Protein AF-A0A699WWB4-F1 (afdb_monomer_lite)

pLDDT: mean 83.57, std 8.06, range [56.56, 93.25]

Organism: Tanacetum cinerariifolium (NCBI:txid118510)

InterPro domains:
  IPR007685 RelA/SpoT [PF04607] (78-111)
  IPR043519 Nucleotidyltransferase superfamily [G3DSA:3.30.460.10] (35-113)
  IPR043519 Nucleotidyltransferase superfamily [SSF81301] (23-111)

Structure (mmCIF, N/CA/C/O backbone):
data_AF-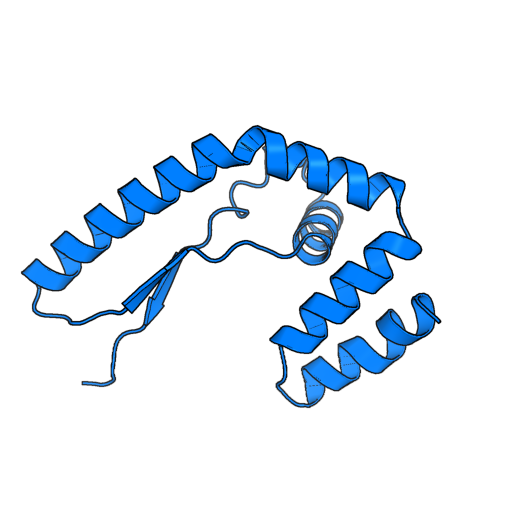A0A699WWB4-F1
#
_entry.id   AF-A0A699WWB4-F1
#
loop_
_atom_site.group_PDB
_atom_site.id
_atom_site.type_symbol
_atom_site.label_atom_id
_atom_site.label_alt_id
_atom_site.label_comp_id
_atom_site.label_asym_id
_atom_site.label_entity_id
_atom_site.label_seq_id
_atom_site.pdbx_PDB_ins_code
_atom_site.Cartn_x
_atom_site.Cartn_y
_atom_site.Cartn_z
_atom_site.occupancy
_atom_site.B_iso_or_equiv
_atom_site.auth_seq_id
_atom_site.auth_comp_id
_atom_site.auth_asym_id
_atom_site.auth_atom_id
_atom_site.pdbx_PDB_model_num
ATOM 1 N N . VAL A 1 1 ? 8.072 -13.304 -18.575 1.00 80.88 1 VAL A N 1
ATOM 2 C CA . VAL A 1 1 ? 7.331 -13.623 -17.332 1.00 80.88 1 VAL A CA 1
ATOM 3 C C . VAL A 1 1 ? 6.747 -12.377 -16.663 1.00 80.88 1 VAL A C 1
ATOM 5 O O . VAL A 1 1 ? 5.536 -12.268 -16.646 1.00 80.88 1 VAL A O 1
ATOM 8 N N . ALA A 1 2 ? 7.526 -11.390 -16.190 1.00 84.31 2 ALA A N 1
ATOM 9 C CA . ALA A 1 2 ? 6.968 -10.221 -15.471 1.00 84.31 2 ALA A CA 1
ATOM 10 C C . ALA A 1 2 ? 5.866 -9.440 -16.231 1.00 84.31 2 ALA A C 1
ATOM 12 O O . ALA A 1 2 ? 4.842 -9.102 -15.647 1.00 84.31 2 ALA A O 1
ATOM 13 N N . ARG A 1 3 ? 6.025 -9.203 -17.543 1.00 87.69 3 ARG A N 1
ATOM 14 C CA . ARG A 1 3 ? 4.985 -8.543 -18.360 1.00 87.69 3 ARG A CA 1
ATOM 15 C C . ARG A 1 3 ? 3.697 -9.369 -18.460 1.00 87.69 3 ARG A C 1
ATOM 17 O O . ARG A 1 3 ? 2.612 -8.831 -18.334 1.00 87.69 3 ARG A O 1
ATOM 24 N N . GLU A 1 4 ? 3.822 -10.683 -18.590 1.00 88.88 4 GLU A N 1
ATOM 25 C CA . GLU A 1 4 ? 2.684 -11.606 -18.639 1.00 88.88 4 GLU A CA 1
ATOM 26 C C . GLU A 1 4 ? 1.919 -11.651 -17.306 1.00 88.88 4 GLU A C 1
ATOM 28 O O . GLU A 1 4 ? 0.692 -11.594 -17.286 1.00 88.88 4 GLU A O 1
ATOM 33 N N . VAL A 1 5 ? 2.643 -11.687 -16.180 1.00 89.00 5 VAL A N 1
ATOM 34 C CA . VAL A 1 5 ? 2.060 -11.591 -14.830 1.00 89.00 5 VAL A CA 1
ATOM 35 C C . VAL A 1 5 ? 1.228 -10.320 -14.689 1.00 89.00 5 VAL A C 1
ATOM 37 O O . VAL A 1 5 ? 0.103 -10.357 -14.188 1.00 89.00 5 VAL A O 1
ATOM 40 N N . PHE A 1 6 ? 1.755 -9.208 -15.184 1.00 88.75 6 PHE A N 1
ATOM 41 C CA . PHE A 1 6 ? 1.087 -7.921 -15.130 1.00 88.75 6 PHE A CA 1
ATOM 42 C C . PHE A 1 6 ? -0.132 -7.818 -16.058 1.00 88.75 6 PHE A C 1
ATOM 44 O O . PHE A 1 6 ? -1.173 -7.321 -15.636 1.00 88.75 6 PHE A O 1
ATOM 51 N N . ASP A 1 7 ? -0.024 -8.299 -17.297 1.00 87.06 7 ASP A N 1
ATOM 52 C CA . ASP A 1 7 ? -1.066 -8.134 -18.318 1.00 87.06 7 ASP A CA 1
ATOM 53 C C . ASP A 1 7 ? -2.186 -9.181 -18.205 1.00 87.06 7 ASP A C 1
ATOM 55 O O . ASP A 1 7 ? -3.332 -8.910 -18.566 1.00 87.06 7 ASP A O 1
ATOM 59 N N . ILE A 1 8 ? -1.883 -10.378 -17.692 1.00 88.69 8 ILE A N 1
ATOM 60 C CA . ILE A 1 8 ? -2.819 -11.512 -17.666 1.00 88.69 8 ILE A CA 1
ATOM 61 C C . ILE A 1 8 ? -3.230 -11.850 -16.233 1.00 88.69 8 ILE A C 1
ATOM 63 O O . ILE A 1 8 ? -4.420 -11.822 -15.900 1.00 88.69 8 ILE A O 1
ATOM 67 N N . TYR A 1 9 ? -2.260 -12.141 -15.366 1.00 90.06 9 TYR A N 1
ATOM 68 C CA . TYR A 1 9 ? -2.536 -12.718 -14.048 1.00 90.06 9 TYR A CA 1
ATOM 69 C C . TYR A 1 9 ? -3.062 -11.687 -13.042 1.00 90.06 9 TYR A C 1
ATOM 71 O O . TYR A 1 9 ? -4.013 -11.977 -12.315 1.00 90.06 9 TYR A O 1
ATOM 79 N N . ALA A 1 10 ? -2.534 -10.461 -13.026 1.00 88.81 10 ALA A N 1
ATOM 80 C CA . ALA A 1 10 ? -3.051 -9.404 -12.158 1.00 88.81 10 ALA A CA 1
ATOM 81 C C . ALA A 1 10 ? -4.516 -9.017 -12.493 1.00 88.81 10 ALA A C 1
ATOM 83 O O . ALA A 1 10 ? -5.350 -8.977 -11.579 1.00 88.81 10 ALA A O 1
ATOM 84 N N . PRO A 1 11 ? -4.911 -8.807 -13.768 1.00 90.06 11 PRO A N 1
ATOM 85 C CA . PRO A 1 11 ? -6.312 -8.599 -14.138 1.00 90.06 11 PRO A CA 1
ATOM 86 C C . PRO A 1 11 ? -7.206 -9.809 -13.866 1.00 90.06 11 PRO A C 1
ATOM 88 O O . PRO A 1 11 ? -8.397 -9.639 -13.601 1.00 90.06 11 PRO A O 1
ATOM 91 N N . LEU A 1 12 ? -6.669 -11.028 -13.937 1.00 91.44 12 LEU A N 1
ATOM 92 C CA . LEU A 1 12 ? -7.406 -12.233 -13.567 1.00 91.44 12 LEU A CA 1
ATOM 93 C C . LEU A 1 12 ? -7.693 -12.269 -12.059 1.00 91.44 12 LEU A C 1
ATOM 95 O O . LEU A 1 12 ? -8.851 -12.405 -11.676 1.00 91.44 12 LEU A O 1
ATOM 99 N N . ALA A 1 13 ? -6.685 -12.041 -11.210 1.00 91.06 13 ALA A N 1
ATOM 100 C CA . ALA A 1 13 ? -6.857 -11.957 -9.757 1.00 91.06 13 ALA A CA 1
ATOM 101 C C . ALA A 1 13 ? -7.885 -10.883 -9.362 1.00 91.06 13 ALA A C 1
ATOM 103 O O . ALA A 1 13 ? -8.728 -11.108 -8.495 1.00 91.06 13 ALA A O 1
ATOM 104 N N . HIS A 1 14 ? -7.876 -9.739 -10.057 1.00 89.56 14 HIS A N 1
ATOM 105 C CA . HIS A 1 14 ? -8.884 -8.694 -9.878 1.00 89.56 14 HIS A CA 1
ATOM 106 C C . HIS A 1 14 ? -10.305 -9.182 -10.186 1.00 89.56 14 HIS A C 1
ATOM 108 O O . HIS A 1 14 ? -11.218 -8.934 -9.404 1.00 89.56 14 HIS A O 1
ATOM 114 N N . ARG A 1 15 ? -10.490 -9.877 -11.316 1.00 91.69 15 ARG A N 1
ATOM 115 C CA . ARG A 1 15 ? -11.792 -10.412 -11.746 1.00 91.69 15 ARG A CA 1
ATOM 116 C C . ARG A 1 15 ? -12.323 -11.501 -10.815 1.00 91.69 15 ARG A C 1
ATOM 118 O O . ARG A 1 15 ? -13.530 -11.622 -10.670 1.00 91.69 15 ARG A O 1
ATOM 125 N N . LEU A 1 16 ? -11.433 -12.243 -10.161 1.00 92.44 16 LEU A N 1
ATOM 126 C CA . LEU A 1 16 ? -11.780 -13.248 -9.154 1.00 92.44 16 LEU A CA 1
ATOM 127 C C . LEU A 1 16 ? -12.080 -12.645 -7.768 1.00 92.44 16 LEU A C 1
ATOM 129 O O . LEU A 1 16 ? -12.332 -13.384 -6.823 1.00 92.44 16 LEU A O 1
ATOM 133 N N . GLY A 1 17 ? -12.029 -11.317 -7.617 1.00 89.50 17 GLY A N 1
ATOM 134 C CA . GLY A 1 17 ? -12.262 -10.640 -6.337 1.00 89.50 17 GLY A CA 1
ATOM 135 C C . GLY A 1 17 ? -11.077 -10.705 -5.368 1.00 89.50 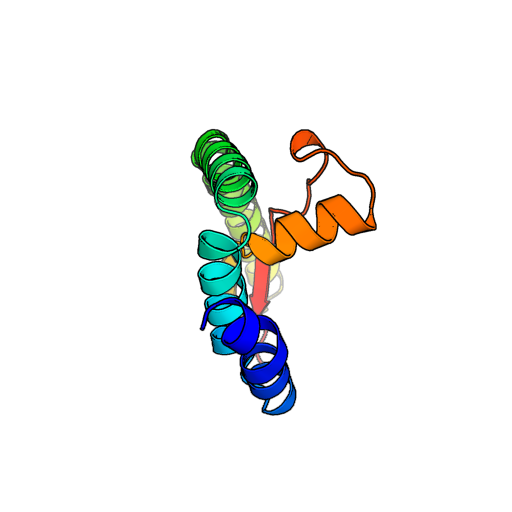17 GLY A C 1
ATOM 136 O O . GLY A 1 17 ? -11.170 -10.229 -4.237 1.00 89.50 17 GLY A O 1
ATOM 137 N N . ILE A 1 18 ? -9.929 -11.234 -5.798 1.00 90.12 18 ILE A N 1
ATOM 138 C CA . ILE A 1 18 ? -8.757 -11.435 -4.945 1.00 90.12 18 ILE A CA 1
ATOM 139 C C . ILE A 1 18 ? -7.813 -10.234 -5.077 1.00 90.12 18 ILE A C 1
ATOM 141 O O . ILE A 1 18 ? -6.751 -10.280 -5.702 1.00 90.12 18 ILE A O 1
ATOM 145 N N . GLY A 1 19 ? -8.221 -9.116 -4.473 1.00 85.44 19 GLY A N 1
ATOM 146 C CA . GLY A 1 19 ? -7.487 -7.850 -4.554 1.00 85.44 19 GLY A CA 1
ATOM 147 C C . GLY A 1 19 ? -6.057 -7.914 -4.006 1.00 85.44 19 GLY A C 1
ATOM 148 O O . GLY A 1 19 ? -5.174 -7.275 -4.571 1.00 85.44 19 GLY A O 1
ATOM 149 N N . HIS A 1 20 ? -5.809 -8.708 -2.956 1.00 85.00 20 HIS A N 1
ATOM 150 C CA . HIS A 1 20 ? -4.479 -8.807 -2.344 1.00 85.00 20 HIS A CA 1
ATOM 151 C C . HIS A 1 20 ? -3.438 -9.389 -3.313 1.00 85.00 20 HIS A C 1
ATOM 153 O O . HIS A 1 20 ? -2.399 -8.767 -3.520 1.00 85.00 20 HIS A O 1
ATOM 159 N N . ILE A 1 21 ? -3.771 -10.501 -3.984 1.00 88.12 21 ILE A N 1
ATOM 160 C CA . ILE A 1 21 ? -2.902 -11.139 -4.985 1.00 88.12 21 ILE A CA 1
ATOM 161 C C . ILE A 1 21 ? -2.654 -10.186 -6.146 1.00 88.12 21 ILE A C 1
ATOM 163 O O . ILE A 1 21 ? -1.521 -10.036 -6.585 1.00 88.12 21 ILE A O 1
ATOM 167 N N . LYS A 1 22 ? -3.697 -9.501 -6.633 1.00 89.88 22 LYS A N 1
ATOM 168 C CA . LYS A 1 22 ? -3.542 -8.518 -7.710 1.00 89.88 22 LYS A CA 1
ATOM 169 C C . LYS A 1 22 ? -2.449 -7.505 -7.372 1.00 89.88 22 LYS A C 1
ATOM 171 O O . LYS A 1 22 ? -1.568 -7.282 -8.195 1.00 89.88 22 LYS A O 1
ATOM 176 N N . TRP A 1 23 ? -2.522 -6.880 -6.197 1.00 88.94 23 TRP A N 1
ATOM 177 C CA . TRP A 1 23 ? -1.566 -5.837 -5.831 1.00 88.94 23 TRP A CA 1
ATOM 178 C C . TRP A 1 23 ? -0.147 -6.377 -5.666 1.00 88.94 23 TRP A C 1
ATOM 180 O O . TRP A 1 23 ? 0.802 -5.711 -6.068 1.00 88.94 23 TRP A O 1
ATOM 190 N N . GLU A 1 24 ? -0.004 -7.581 -5.119 1.00 89.50 24 GLU A N 1
ATOM 191 C CA . GLU A 1 24 ? 1.293 -8.239 -4.972 1.00 89.50 24 GLU A CA 1
ATOM 192 C C . GLU A 1 24 ? 1.919 -8.576 -6.332 1.00 89.50 24 GLU A C 1
ATOM 194 O O . GLU A 1 24 ? 3.081 -8.252 -6.579 1.00 89.50 24 GLU A O 1
ATOM 199 N N . LEU A 1 25 ? 1.132 -9.135 -7.256 1.00 91.62 25 LEU A N 1
ATOM 200 C CA . LEU A 1 25 ? 1.569 -9.415 -8.624 1.00 91.62 25 LEU A CA 1
ATOM 201 C C . LEU A 1 25 ? 1.920 -8.134 -9.390 1.00 91.62 25 LEU A C 1
ATOM 203 O O . LEU A 1 25 ? 2.909 -8.115 -10.125 1.00 91.62 25 LEU A O 1
ATOM 207 N N . GLU A 1 26 ? 1.134 -7.068 -9.219 1.00 91.50 26 GLU A N 1
ATOM 208 C CA . GLU A 1 26 ? 1.402 -5.757 -9.815 1.00 91.50 26 GLU A CA 1
ATOM 209 C C . GLU A 1 26 ? 2.736 -5.176 -9.300 1.00 91.50 26 GLU A C 1
ATOM 211 O O . GLU A 1 26 ? 3.570 -4.781 -10.114 1.00 91.50 26 GLU A O 1
ATOM 216 N N . ASP A 1 27 ? 2.974 -5.168 -7.981 1.00 90.75 27 ASP A N 1
ATOM 217 C CA . ASP A 1 27 ? 4.209 -4.641 -7.377 1.00 90.75 27 ASP A CA 1
ATOM 218 C C . ASP A 1 27 ? 5.442 -5.470 -7.772 1.00 90.75 27 ASP A C 1
ATOM 220 O O . ASP A 1 27 ? 6.475 -4.903 -8.145 1.00 90.75 27 ASP A O 1
ATOM 224 N N . LEU A 1 28 ? 5.339 -6.805 -7.737 1.00 91.44 28 LEU A N 1
ATOM 225 C CA . LEU A 1 28 ? 6.421 -7.702 -8.148 1.00 91.44 28 LEU A CA 1
ATOM 226 C C . LEU A 1 28 ? 6.766 -7.502 -9.620 1.00 91.44 28 LEU A C 1
ATOM 228 O O . LEU A 1 28 ? 7.933 -7.322 -9.960 1.00 91.44 28 LEU A O 1
ATOM 232 N N . SER A 1 29 ? 5.763 -7.481 -10.495 1.00 92.62 29 SER A N 1
ATOM 233 C CA . SER A 1 29 ? 5.991 -7.273 -11.925 1.00 92.62 29 SER A CA 1
ATOM 234 C C . SER A 1 29 ? 6.593 -5.898 -12.191 1.00 92.62 29 SER A C 1
ATOM 236 O O . SER A 1 29 ? 7.559 -5.790 -12.944 1.00 92.62 29 SER A O 1
ATOM 238 N N . PHE A 1 30 ? 6.087 -4.856 -11.526 1.00 93.25 30 PHE A N 1
ATOM 239 C CA . PHE A 1 30 ? 6.596 -3.494 -11.661 1.00 93.25 30 PHE A CA 1
ATOM 240 C C . PHE A 1 30 ? 8.065 -3.379 -11.243 1.00 93.25 30 PHE A C 1
ATOM 242 O O . PHE A 1 30 ? 8.843 -2.734 -11.938 1.00 93.25 30 PHE A O 1
ATOM 249 N N . ARG A 1 31 ? 8.481 -4.078 -10.181 1.00 92.44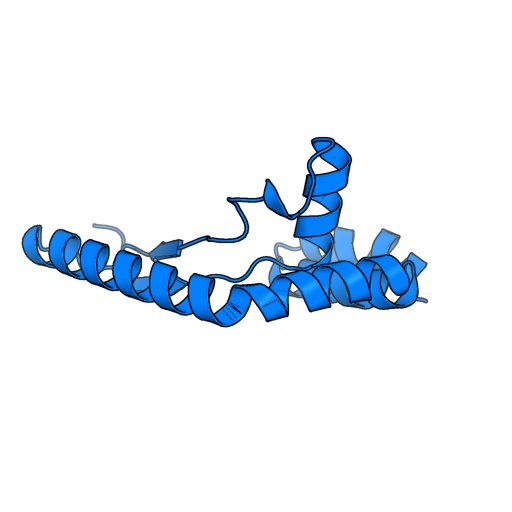 31 ARG A N 1
ATOM 250 C CA . ARG A 1 31 ? 9.885 -4.123 -9.746 1.00 92.44 31 ARG A CA 1
ATOM 251 C C . ARG A 1 31 ? 10.843 -4.631 -10.827 1.00 92.44 31 ARG A C 1
ATOM 253 O O . ARG A 1 31 ? 11.985 -4.181 -10.869 1.00 92.44 31 ARG A O 1
ATOM 260 N N . TYR A 1 32 ? 10.407 -5.574 -11.662 1.00 92.25 32 TYR A N 1
ATOM 261 C CA . TYR A 1 32 ? 11.232 -6.127 -12.742 1.00 92.25 32 TYR A CA 1
ATOM 262 C C . TYR A 1 32 ? 11.088 -5.365 -14.061 1.00 92.25 32 TYR A C 1
ATOM 264 O O . TYR A 1 32 ? 12.045 -5.313 -14.827 1.00 92.25 32 TYR A O 1
ATOM 272 N N . LEU A 1 33 ? 9.909 -4.805 -14.340 1.00 90.56 33 LEU A N 1
ATOM 273 C CA . LEU A 1 33 ? 9.643 -4.064 -15.575 1.00 90.56 33 LEU A CA 1
ATOM 274 C C . LEU A 1 33 ? 10.221 -2.644 -15.537 1.00 90.56 33 LEU A C 1
ATOM 276 O O . LEU A 1 33 ? 10.752 -2.188 -16.539 1.00 90.56 33 LEU A O 1
ATOM 280 N N . GLU A 1 34 ? 10.139 -1.972 -14.388 1.00 91.94 34 GLU A N 1
ATOM 281 C CA . GLU A 1 34 ? 10.523 -0.566 -14.194 1.00 91.94 34 GLU A CA 1
ATOM 282 C C . GLU A 1 34 ? 11.330 -0.417 -12.881 1.00 91.94 34 GLU A C 1
ATOM 284 O O . GLU A 1 34 ? 10.861 0.166 -11.892 1.00 91.94 34 GLU A O 1
ATOM 289 N N . PRO A 1 35 ? 12.544 -1.002 -12.808 1.00 93.00 35 PRO A N 1
ATOM 290 C CA . PRO A 1 35 ? 13.298 -1.126 -11.559 1.00 93.00 35 PRO A CA 1
ATOM 291 C C . PRO A 1 35 ? 13.737 0.219 -10.969 1.00 93.00 35 PRO A C 1
ATOM 293 O O . PRO A 1 35 ? 13.792 0.359 -9.746 1.00 93.00 35 PRO A O 1
ATOM 296 N N . GLU A 1 36 ? 14.045 1.212 -11.803 1.00 92.19 36 GLU A N 1
ATOM 297 C CA . GLU A 1 36 ? 14.519 2.520 -11.337 1.00 92.19 36 GLU A CA 1
ATOM 298 C C . GLU A 1 36 ? 13.388 3.331 -10.695 1.00 92.19 36 GLU A C 1
ATOM 300 O O . GLU A 1 36 ? 13.536 3.856 -9.590 1.00 92.19 36 GLU A O 1
ATOM 305 N N . GLN A 1 37 ? 12.210 3.333 -11.314 1.00 89.00 37 GLN A N 1
ATOM 306 C CA . GLN A 1 37 ? 11.006 3.975 -10.794 1.00 89.00 37 GLN A CA 1
ATOM 307 C C . GLN A 1 37 ? 10.535 3.280 -9.513 1.00 89.00 37 GLN A C 1
ATOM 309 O O . GLN A 1 37 ? 10.157 3.949 -8.548 1.00 89.00 37 GLN A O 1
ATOM 314 N N . TYR A 1 38 ? 10.616 1.944 -9.462 1.00 91.38 38 TYR A N 1
ATOM 315 C CA . TYR A 1 38 ? 10.346 1.184 -8.244 1.00 91.38 38 TYR A CA 1
ATOM 316 C C . TYR A 1 38 ? 11.269 1.617 -7.097 1.00 91.38 38 TYR A C 1
ATOM 318 O O . TYR A 1 38 ? 10.789 1.950 -6.011 1.00 91.38 38 TYR A O 1
ATOM 326 N N . LYS A 1 39 ? 12.591 1.653 -7.326 1.00 90.94 39 LYS A N 1
ATOM 327 C CA . LYS A 1 39 ? 13.576 2.061 -6.308 1.00 90.94 39 LYS A CA 1
ATOM 328 C C . LYS A 1 39 ? 13.355 3.499 -5.850 1.00 90.94 39 LYS A C 1
ATOM 330 O O . LYS A 1 39 ? 13.428 3.763 -4.651 1.00 90.94 39 LYS A O 1
ATOM 335 N N . GLN A 1 40 ? 13.061 4.412 -6.775 1.00 88.88 40 GLN A N 1
ATOM 336 C CA . GLN A 1 40 ? 12.795 5.812 -6.459 1.00 88.88 40 GLN A CA 1
ATOM 337 C C . GLN A 1 40 ? 11.600 5.945 -5.508 1.00 88.88 40 GLN A C 1
ATOM 339 O O . GLN A 1 40 ? 11.717 6.570 -4.455 1.00 88.88 40 GLN A O 1
ATOM 344 N N . ILE A 1 41 ? 10.470 5.304 -5.823 1.00 86.62 41 ILE A N 1
ATOM 345 C CA . ILE A 1 41 ? 9.271 5.353 -4.973 1.00 86.62 41 ILE A CA 1
ATOM 346 C C . ILE A 1 41 ? 9.517 4.646 -3.637 1.00 86.62 41 ILE A C 1
ATOM 348 O O . ILE A 1 41 ? 9.111 5.159 -2.595 1.00 86.62 41 ILE A O 1
ATOM 352 N N . ALA A 1 42 ? 10.210 3.503 -3.636 1.00 87.44 42 ALA A N 1
ATOM 353 C CA . ALA A 1 42 ? 10.550 2.779 -2.413 1.00 87.44 42 ALA A CA 1
ATOM 354 C C . ALA A 1 42 ? 11.423 3.620 -1.466 1.00 87.44 42 ALA A C 1
ATOM 356 O O . ALA A 1 42 ? 11.157 3.662 -0.264 1.00 87.44 42 ALA A O 1
ATOM 357 N N . LYS A 1 43 ? 12.419 4.337 -2.002 1.00 87.62 43 LYS A N 1
ATOM 358 C CA . LYS A 1 43 ? 13.273 5.247 -1.229 1.00 87.62 43 LYS A CA 1
ATOM 359 C C . LYS A 1 43 ? 12.456 6.384 -0.616 1.00 87.62 43 LYS A C 1
ATOM 361 O O . LYS A 1 43 ? 12.511 6.593 0.592 1.00 87.62 43 LYS A O 1
ATOM 366 N N . LEU A 1 44 ? 11.629 7.046 -1.420 1.00 82.94 44 LEU A N 1
ATOM 367 C CA . LEU A 1 44 ? 10.783 8.147 -0.956 1.00 82.94 44 LEU A CA 1
ATOM 368 C C . LEU A 1 44 ? 9.749 7.694 0.097 1.00 82.94 44 LEU A C 1
ATOM 370 O O . LEU A 1 44 ? 9.452 8.416 1.051 1.00 82.94 44 LEU A O 1
ATOM 374 N N . LEU A 1 45 ? 9.215 6.475 -0.038 1.00 81.12 45 LEU A N 1
ATOM 375 C CA . LEU A 1 45 ? 8.338 5.852 0.959 1.00 81.12 45 LEU A CA 1
ATOM 376 C C . LEU A 1 45 ? 9.049 5.543 2.276 1.00 81.12 45 LEU A C 1
ATOM 378 O O . LEU A 1 45 ? 8.398 5.590 3.325 1.00 81.12 45 LEU A O 1
ATOM 382 N N . HIS A 1 46 ? 10.331 5.181 2.207 1.00 82.75 46 HIS A N 1
ATOM 383 C CA . HIS A 1 46 ? 11.165 4.880 3.363 1.00 82.75 46 HIS A CA 1
ATOM 384 C C . HIS A 1 46 ? 11.539 6.153 4.126 1.00 82.75 46 HIS A C 1
ATOM 386 O O . HIS A 1 46 ? 11.361 6.200 5.339 1.00 82.75 46 HIS A O 1
ATOM 392 N N . GLU A 1 47 ? 11.954 7.206 3.419 1.00 81.25 47 GLU A N 1
ATOM 393 C CA . GLU A 1 47 ? 12.294 8.508 4.012 1.00 81.25 47 GLU A CA 1
ATOM 394 C C . GLU A 1 47 ? 11.129 9.096 4.821 1.00 81.25 47 GLU A C 1
ATOM 396 O O . GLU A 1 47 ? 11.330 9.652 5.894 1.00 81.25 47 GLU A O 1
ATOM 401 N N . ARG A 1 48 ? 9.890 8.903 4.355 1.00 77.44 48 ARG A N 1
ATOM 402 C CA . ARG A 1 48 ? 8.675 9.392 5.030 1.00 77.44 48 ARG A CA 1
ATOM 403 C C . ARG A 1 48 ? 8.021 8.371 5.963 1.00 77.44 48 ARG A C 1
ATOM 405 O O . ARG A 1 48 ? 6.861 8.545 6.342 1.00 77.44 48 ARG A O 1
ATOM 412 N N . ARG A 1 49 ? 8.703 7.269 6.296 1.00 78.25 49 ARG A N 1
ATOM 413 C CA . ARG A 1 49 ? 8.119 6.180 7.094 1.00 78.25 49 ARG A CA 1
ATOM 414 C C . ARG A 1 49 ? 7.748 6.636 8.503 1.00 78.25 49 ARG A C 1
ATOM 416 O O . ARG A 1 49 ? 6.617 6.404 8.915 1.00 78.25 49 ARG A O 1
ATOM 423 N N . LEU A 1 50 ? 8.671 7.299 9.198 1.00 79.75 50 LEU A N 1
ATOM 424 C CA . LEU A 1 50 ? 8.480 7.725 10.588 1.00 79.75 50 LEU A CA 1
ATOM 425 C C . LEU A 1 50 ? 7.353 8.755 10.715 1.00 79.75 50 LEU A C 1
ATOM 427 O O . LEU A 1 50 ? 6.469 8.597 11.553 1.00 79.75 50 LEU A O 1
ATOM 431 N N . ASP A 1 51 ? 7.331 9.756 9.833 1.00 77.94 51 ASP A N 1
ATOM 432 C CA . ASP A 1 51 ? 6.269 10.768 9.807 1.00 77.94 51 ASP A CA 1
ATOM 433 C C . ASP A 1 51 ? 4.898 10.143 9.525 1.00 77.94 51 ASP A C 1
ATOM 435 O O . ASP A 1 51 ? 3.884 10.554 10.088 1.00 77.94 51 ASP A O 1
ATOM 439 N N . ARG A 1 52 ? 4.860 9.123 8.657 1.00 77.12 52 ARG A N 1
ATOM 440 C CA . ARG A 1 52 ? 3.633 8.391 8.335 1.00 77.12 52 ARG A CA 1
ATOM 441 C C . ARG A 1 52 ? 3.147 7.557 9.517 1.00 77.12 52 ARG A C 1
ATOM 443 O O . ARG A 1 52 ? 1.953 7.576 9.788 1.00 77.12 52 ARG A O 1
ATOM 450 N N . GLU A 1 53 ? 4.035 6.824 10.184 1.00 80.00 53 GLU A N 1
ATOM 451 C CA . GLU A 1 53 ? 3.685 5.991 11.342 1.00 80.00 53 GLU A CA 1
ATOM 452 C C . GLU A 1 53 ? 3.152 6.844 12.498 1.00 80.00 53 GLU A C 1
ATOM 454 O O . GLU A 1 53 ? 2.098 6.517 13.037 1.00 80.00 53 GLU A O 1
ATOM 459 N N . ARG A 1 54 ? 3.799 7.980 12.802 1.00 83.56 54 ARG A N 1
ATOM 460 C CA . ARG A 1 54 ? 3.315 8.925 13.825 1.00 83.56 54 ARG A CA 1
ATOM 461 C C . ARG A 1 54 ? 1.936 9.475 13.483 1.00 83.56 54 ARG A C 1
ATOM 463 O O . ARG A 1 54 ? 1.009 9.307 14.259 1.00 83.56 54 ARG A O 1
ATOM 470 N N . PHE A 1 55 ? 1.774 10.025 12.279 1.00 81.50 55 PHE A N 1
ATOM 471 C CA . PHE A 1 55 ? 0.493 10.587 11.851 1.00 81.50 55 PHE A CA 1
ATOM 472 C C . PHE A 1 55 ? -0.641 9.554 11.872 1.00 81.50 55 PHE A C 1
ATOM 474 O O . PHE A 1 55 ? -1.744 9.857 12.310 1.00 81.50 55 PHE A O 1
ATOM 481 N N . ILE A 1 56 ? -0.387 8.332 11.388 1.00 82.44 56 ILE A N 1
ATOM 482 C CA . ILE A 1 56 ? -1.391 7.263 11.425 1.00 82.44 56 ILE A CA 1
ATOM 483 C C . ILE A 1 56 ? -1.724 6.912 12.879 1.00 82.44 56 ILE A C 1
ATOM 485 O O . ILE A 1 56 ? -2.900 6.800 13.194 1.00 82.44 56 ILE A O 1
ATOM 489 N N . SER A 1 57 ? -0.732 6.789 13.764 1.00 85.06 57 SER A N 1
ATOM 490 C CA . SER A 1 57 ? -0.953 6.524 15.193 1.00 85.06 57 SER A CA 1
ATOM 491 C C . SER A 1 57 ? -1.812 7.594 15.867 1.00 85.06 57 SER A C 1
ATOM 493 O O . SER A 1 57 ? -2.751 7.255 16.587 1.00 85.06 57 SER A O 1
ATOM 495 N N . ASP A 1 58 ? -1.524 8.869 15.607 1.00 86.75 58 ASP A N 1
ATOM 496 C CA . ASP A 1 58 ? -2.264 9.994 16.181 1.00 86.75 58 ASP A CA 1
ATOM 497 C C . ASP A 1 58 ? -3.723 9.982 15.703 1.00 86.75 58 ASP A C 1
ATOM 499 O O . ASP A 1 58 ? -4.650 10.042 16.510 1.00 86.75 58 ASP A O 1
ATOM 503 N N . VAL A 1 59 ? -3.938 9.808 14.393 1.00 85.94 59 VAL A N 1
ATOM 504 C CA . VAL A 1 59 ? -5.284 9.755 13.800 1.00 85.94 59 VAL A CA 1
ATOM 505 C C . VAL A 1 59 ? -6.064 8.530 14.275 1.00 85.94 59 VAL A C 1
ATOM 507 O O . VAL A 1 59 ? -7.245 8.651 14.584 1.00 85.94 59 VAL A O 1
ATOM 510 N N . MET A 1 60 ? -5.430 7.354 14.354 1.00 86.06 60 MET A N 1
ATOM 511 C CA . MET A 1 60 ? -6.078 6.146 14.876 1.00 86.06 60 MET A CA 1
ATOM 512 C C . MET A 1 60 ? -6.501 6.338 16.332 1.00 86.06 60 MET A C 1
ATOM 514 O O . MET A 1 60 ? -7.626 5.995 16.671 1.00 86.06 60 MET A O 1
ATOM 518 N N . SER A 1 61 ? -5.642 6.937 17.162 1.00 87.50 61 SER A N 1
ATOM 519 C CA . SER A 1 61 ? -5.953 7.189 18.575 1.00 87.50 61 SER A CA 1
ATOM 520 C C . SER A 1 61 ? -7.099 8.190 18.734 1.00 87.50 61 SER A C 1
ATOM 522 O O . SER A 1 61 ? -7.962 8.014 19.589 1.00 87.50 61 SER A O 1
ATOM 524 N N . GLN A 1 62 ? -7.139 9.237 17.905 1.00 88.81 62 GLN A N 1
ATOM 525 C CA . GLN A 1 62 ? -8.239 10.199 17.924 1.00 88.81 62 GLN A CA 1
ATOM 526 C C . GLN A 1 62 ? -9.566 9.548 17.504 1.00 88.81 62 GLN A C 1
ATOM 528 O O . GLN A 1 62 ? -10.567 9.702 18.201 1.00 88.81 62 GLN A O 1
ATOM 533 N N . LEU A 1 63 ? -9.561 8.790 16.403 1.00 87.00 63 LEU A N 1
ATOM 534 C CA . LEU A 1 63 ? -10.752 8.097 15.905 1.00 87.00 63 LEU A CA 1
ATOM 535 C C . LEU A 1 63 ? -11.267 7.051 16.897 1.00 87.00 63 LEU A C 1
ATOM 537 O O . LEU A 1 63 ? -12.474 6.955 17.089 1.00 87.00 63 LEU A O 1
ATOM 541 N N . ASP A 1 64 ? -10.374 6.294 17.536 1.00 86.75 64 ASP A N 1
ATOM 542 C CA . ASP A 1 64 ? -10.748 5.296 18.542 1.00 86.75 64 ASP A CA 1
ATOM 543 C C . ASP A 1 64 ? -11.466 5.949 19.730 1.00 86.75 64 ASP A C 1
ATOM 545 O O . ASP A 1 64 ? -12.559 5.532 20.107 1.00 86.75 64 ASP A O 1
ATOM 549 N N . ASN A 1 65 ? -10.923 7.057 20.247 1.00 88.00 65 ASN A N 1
ATOM 550 C CA . ASN A 1 65 ? -11.546 7.805 21.340 1.00 88.00 65 ASN A CA 1
ATOM 551 C C . ASN A 1 65 ? -12.936 8.355 20.966 1.00 88.00 65 ASN A C 1
ATOM 553 O O . ASN A 1 65 ? -13.868 8.266 21.767 1.00 88.00 65 ASN A O 1
ATOM 557 N N . GLU A 1 66 ? -13.099 8.914 19.763 1.00 88.31 66 GLU A N 1
ATOM 558 C CA . GLU A 1 66 ? -14.385 9.448 19.284 1.00 88.31 66 GLU A CA 1
ATOM 559 C C . GLU A 1 66 ? -15.432 8.338 19.054 1.00 88.31 66 GLU A C 1
ATOM 561 O O . GLU A 1 66 ? -16.608 8.494 19.404 1.00 88.31 66 GLU A O 1
ATOM 566 N N . LEU A 1 67 ? -15.015 7.192 18.509 1.00 86.00 67 LEU A N 1
ATOM 567 C CA . LEU A 1 67 ? -15.891 6.041 18.271 1.00 86.00 67 LEU A CA 1
ATOM 568 C C . LEU A 1 67 ? -16.304 5.364 19.585 1.00 86.00 67 LEU A C 1
ATOM 570 O O . LEU A 1 67 ? -17.479 5.045 19.774 1.00 86.00 67 LEU A O 1
ATOM 574 N N . LEU A 1 68 ? -15.387 5.250 20.549 1.00 85.06 68 LEU A N 1
ATOM 575 C CA . LEU A 1 68 ? -15.703 4.772 21.895 1.00 85.06 68 LEU A CA 1
ATOM 576 C C . LEU A 1 68 ? -16.666 5.712 22.628 1.00 85.06 68 LEU A C 1
ATOM 578 O O . LEU A 1 68 ? -17.614 5.238 23.254 1.00 85.06 68 LEU A O 1
ATOM 582 N N . ALA A 1 69 ? -16.479 7.033 22.517 1.00 87.00 69 ALA A N 1
ATOM 583 C CA . ALA A 1 69 ? -17.371 8.021 23.130 1.00 87.00 69 ALA A CA 1
ATOM 584 C C . ALA A 1 69 ? -18.803 7.965 22.568 1.00 87.00 69 ALA A C 1
ATOM 586 O O . ALA A 1 69 ? -19.761 8.273 23.275 1.00 87.00 69 ALA A O 1
ATOM 587 N N . THR A 1 70 ? -18.956 7.542 21.312 1.00 85.81 70 THR A N 1
ATOM 588 C CA . THR A 1 70 ? -20.257 7.335 20.659 1.00 85.81 70 THR A CA 1
ATOM 589 C C . THR A 1 70 ? -20.813 5.916 20.844 1.00 85.81 70 THR A C 1
ATOM 591 O O . THR A 1 70 ? -21.921 5.631 20.396 1.00 85.81 70 THR A O 1
ATOM 594 N N . GLY A 1 71 ? -20.089 5.029 21.540 1.00 82.81 71 GLY A N 1
ATOM 595 C CA . GLY A 1 71 ? -20.489 3.640 21.790 1.00 82.81 71 GLY A CA 1
ATOM 596 C C . GLY A 1 71 ? -20.333 2.709 20.582 1.00 82.81 71 GLY A C 1
ATOM 597 O O . GLY A 1 71 ? -20.804 1.571 20.623 1.00 82.81 71 GLY A O 1
ATOM 598 N N . VAL A 1 72 ? -19.673 3.163 19.513 1.00 83.81 72 VAL A N 1
ATOM 599 C CA . VAL A 1 72 ? -19.447 2.391 18.289 1.00 83.81 72 VAL A CA 1
ATOM 600 C C . VAL A 1 72 ? -18.166 1.582 18.439 1.00 83.81 72 VAL A C 1
ATOM 602 O O . VAL A 1 72 ? -17.070 2.126 18.547 1.00 83.81 72 VAL A O 1
ATOM 605 N N . LYS A 1 73 ? -18.282 0.253 18.400 1.00 81.31 73 LYS A N 1
ATOM 606 C CA . LYS A 1 73 ? -17.106 -0.616 18.286 1.00 81.31 73 LYS A CA 1
ATOM 607 C C . LYS A 1 73 ? -16.622 -0.600 16.844 1.00 81.31 73 LYS A C 1
ATOM 609 O O . LYS A 1 73 ? -17.385 -0.954 15.952 1.00 81.31 73 LYS A O 1
ATOM 614 N N . ALA A 1 74 ? -15.367 -0.240 16.618 1.00 84.12 74 ALA A N 1
ATOM 615 C CA . ALA A 1 74 ? -14.754 -0.296 15.300 1.00 84.12 74 ALA A CA 1
ATOM 616 C C . ALA A 1 74 ? -13.342 -0.882 15.379 1.00 84.12 74 ALA A C 1
ATOM 618 O O . ALA A 1 74 ? -12.651 -0.716 16.378 1.00 84.12 74 ALA A O 1
ATOM 619 N N . ASP A 1 75 ? -12.917 -1.549 14.312 1.00 82.62 75 ASP A N 1
ATOM 620 C CA . ASP A 1 75 ? -11.535 -1.976 14.110 1.00 82.62 75 ASP A CA 1
ATOM 621 C C . ASP A 1 75 ? -10.848 -1.004 13.142 1.00 82.62 75 ASP A C 1
ATOM 623 O O . ASP A 1 75 ? -11.238 -0.866 11.975 1.00 82.62 75 ASP A O 1
ATOM 627 N N . ILE A 1 76 ? -9.853 -0.279 13.653 1.00 84.19 76 ILE A N 1
ATOM 628 C CA . ILE A 1 76 ? -9.133 0.766 12.932 1.00 84.19 76 ILE A CA 1
ATOM 629 C C . ILE A 1 76 ? -7.734 0.251 12.597 1.00 84.19 76 ILE A C 1
ATOM 631 O O . ILE A 1 76 ? -6.949 -0.093 13.475 1.00 84.19 76 ILE A O 1
ATOM 635 N N . SER A 1 77 ? -7.380 0.254 11.312 1.00 81.38 77 SER A N 1
ATOM 636 C CA . SER A 1 77 ? -6.061 -0.177 10.846 1.00 81.38 77 SER A CA 1
ATOM 637 C C . SER A 1 77 ? -5.451 0.788 9.833 1.00 81.38 77 SER A C 1
ATOM 639 O O . SER A 1 77 ? -6.108 1.298 8.921 1.00 81.38 77 SER A O 1
ATOM 641 N N . GLY A 1 78 ? -4.146 1.024 9.959 1.00 73.38 78 GLY A N 1
ATOM 642 C CA . GLY A 1 78 ? -3.362 1.737 8.956 1.00 73.38 78 GLY A CA 1
ATOM 643 C C . GLY A 1 78 ? -3.074 0.842 7.752 1.00 73.38 78 GLY A C 1
ATOM 644 O O . GLY A 1 78 ? -2.511 -0.242 7.900 1.00 73.38 78 GLY A O 1
ATOM 645 N N . ARG A 1 79 ? -3.409 1.296 6.539 1.00 71.25 79 ARG A N 1
ATOM 646 C CA . ARG A 1 79 ? -3.124 0.554 5.305 1.00 71.25 79 ARG A CA 1
ATOM 647 C C . ARG A 1 79 ? -2.091 1.285 4.456 1.00 71.25 79 ARG A C 1
ATOM 649 O O . ARG A 1 79 ? -2.357 2.354 3.912 1.00 71.25 79 ARG A O 1
ATOM 656 N N . ALA A 1 80 ? -0.928 0.665 4.272 1.00 69.31 80 ALA A N 1
ATOM 657 C CA . ALA A 1 80 ? 0.051 1.145 3.305 1.00 69.31 80 ALA A CA 1
ATOM 658 C C . ALA A 1 80 ? -0.456 0.916 1.871 1.00 69.31 80 ALA A C 1
ATOM 660 O O . ALA A 1 80 ? -1.027 -0.130 1.552 1.00 69.31 80 ALA A O 1
ATOM 661 N N . LYS A 1 81 ? -0.243 1.899 0.992 1.00 75.56 81 LYS A N 1
ATOM 662 C CA . LYS A 1 81 ? -0.482 1.722 -0.444 1.00 75.56 81 LYS A CA 1
ATOM 663 C C . LYS A 1 81 ? 0.682 0.999 -1.109 1.00 75.56 81 LYS A C 1
ATOM 665 O O . LYS A 1 81 ? 1.840 1.269 -0.808 1.00 75.56 81 LYS A O 1
ATOM 670 N N . HIS A 1 82 ? 0.333 0.135 -2.054 1.00 83.50 82 HIS A N 1
ATOM 671 C CA . HIS A 1 82 ? 1.258 -0.587 -2.924 1.00 83.50 82 HIS A CA 1
ATOM 672 C C . HIS A 1 82 ? 2.009 0.366 -3.864 1.00 83.50 82 HIS A C 1
ATOM 674 O O . HIS A 1 82 ? 1.442 1.367 -4.323 1.00 83.50 82 HIS A O 1
ATOM 680 N N . ILE A 1 83 ? 3.276 0.059 -4.154 1.00 87.88 83 ILE A N 1
ATOM 681 C CA . ILE A 1 83 ? 4.206 0.946 -4.878 1.00 87.88 83 ILE A CA 1
ATOM 682 C C . ILE A 1 83 ? 3.690 1.243 -6.283 1.00 87.88 83 ILE A C 1
ATOM 684 O O . ILE A 1 83 ? 3.646 2.398 -6.712 1.00 87.88 83 ILE A O 1
ATOM 688 N N . TYR A 1 84 ? 3.227 0.216 -6.981 1.00 89.25 84 TYR A N 1
ATOM 689 C CA . TYR A 1 84 ? 2.709 0.345 -8.328 1.00 89.25 84 TYR A CA 1
ATOM 690 C C . TYR A 1 84 ? 1.417 1.179 -8.370 1.00 89.25 84 TYR A C 1
ATOM 692 O O . TYR A 1 84 ? 1.206 1.974 -9.288 1.00 89.25 84 TYR A O 1
ATOM 700 N N . SER A 1 85 ? 0.568 1.089 -7.341 1.00 86.44 85 SER A N 1
ATOM 701 C CA . SER A 1 85 ? -0.623 1.945 -7.230 1.00 86.44 85 SER A CA 1
ATOM 702 C C . SER A 1 85 ? -0.260 3.419 -7.025 1.00 86.44 85 SER A C 1
ATOM 704 O O . SER A 1 85 ? -0.929 4.297 -7.576 1.00 86.44 85 SER A O 1
ATOM 706 N N . ILE A 1 86 ? 0.805 3.697 -6.266 1.00 85.25 86 ILE A N 1
ATOM 707 C CA . ILE A 1 86 ? 1.349 5.049 -6.088 1.00 85.25 86 ILE A CA 1
ATOM 708 C C . ILE A 1 86 ? 1.864 5.572 -7.430 1.00 85.25 86 ILE A C 1
ATOM 710 O O . ILE A 1 86 ? 1.427 6.636 -7.867 1.00 85.25 86 ILE A O 1
ATOM 714 N N . TRP A 1 87 ? 2.692 4.789 -8.125 1.00 87.75 87 TRP A N 1
ATOM 715 C CA . TRP A 1 87 ? 3.209 5.136 -9.450 1.00 87.75 87 TRP A CA 1
ATOM 716 C C . TRP A 1 87 ? 2.086 5.411 -10.459 1.00 87.75 87 TRP A C 1
ATOM 718 O O . TRP A 1 87 ? 2.048 6.468 -11.087 1.00 87.75 87 TRP A O 1
ATOM 728 N N . ARG A 1 88 ? 1.101 4.509 -10.556 1.00 87.44 88 ARG A N 1
ATOM 729 C CA . ARG A 1 88 ? -0.063 4.659 -11.445 1.00 87.44 88 ARG A CA 1
ATOM 730 C C . ARG A 1 88 ? -0.826 5.953 -11.143 1.00 87.44 88 ARG A C 1
ATOM 732 O O . ARG A 1 88 ? -1.331 6.597 -12.062 1.00 87.44 88 ARG A O 1
ATOM 739 N N . LYS A 1 89 ? -0.923 6.350 -9.869 1.00 83.50 89 LYS A N 1
ATOM 740 C CA . LYS A 1 89 ? -1.580 7.597 -9.464 1.00 83.50 89 LYS A CA 1
ATOM 741 C C . LYS A 1 89 ? -0.755 8.839 -9.818 1.00 83.50 89 LYS A C 1
ATOM 743 O O . LYS A 1 89 ? -1.355 9.816 -10.262 1.00 83.50 89 LYS A O 1
ATOM 748 N N . MET A 1 90 ? 0.570 8.790 -9.660 1.00 84.62 90 MET A N 1
ATOM 749 C CA . MET A 1 90 ? 1.483 9.858 -10.101 1.00 84.62 90 MET A CA 1
ATOM 750 C C . MET A 1 90 ? 1.313 10.126 -11.590 1.00 84.62 90 MET A C 1
ATOM 752 O O . MET A 1 90 ? 1.021 11.251 -11.976 1.00 84.62 90 MET A O 1
ATOM 756 N N . GLN A 1 91 ? 1.385 9.067 -12.401 1.00 86.38 91 GLN A N 1
ATOM 757 C CA . GLN A 1 91 ? 1.266 9.157 -13.856 1.00 86.38 91 GLN A CA 1
ATOM 758 C C . GLN A 1 91 ? -0.093 9.715 -14.287 1.00 86.38 91 GLN A C 1
ATOM 760 O O . GLN A 1 91 ? -0.162 10.637 -15.091 1.00 86.38 91 GLN A O 1
ATOM 765 N N . ARG A 1 92 ? -1.193 9.210 -13.712 1.00 85.38 92 ARG A N 1
ATOM 766 C CA . ARG A 1 92 ? -2.548 9.657 -14.080 1.00 85.38 92 ARG A CA 1
ATOM 767 C C . ARG A 1 92 ? -2.845 11.109 -13.719 1.00 85.38 92 ARG A C 1
ATOM 769 O O . ARG A 1 92 ? -3.677 11.719 -14.378 1.00 85.38 92 ARG A O 1
ATOM 776 N N . LYS A 1 93 ? -2.255 11.628 -12.640 1.00 81.56 93 LYS A N 1
ATOM 777 C CA . LYS A 1 93 ? -2.524 12.990 -12.158 1.00 81.56 93 LYS A CA 1
ATOM 778 C C . LYS A 1 93 ? -1.418 13.991 -12.498 1.00 81.56 93 LYS A C 1
ATOM 780 O O . LYS A 1 93 ? -1.589 15.162 -12.187 1.00 81.56 93 LYS A O 1
ATOM 785 N N . GLY A 1 94 ? -0.307 13.541 -13.086 1.00 80.44 94 GLY A N 1
ATOM 786 C CA . GLY A 1 94 ? 0.878 14.371 -13.313 1.00 80.44 94 GLY A CA 1
ATOM 787 C C . GLY A 1 94 ? 1.456 14.953 -12.019 1.00 80.44 94 GLY A C 1
ATOM 788 O O . GLY A 1 94 ? 1.918 16.085 -12.023 1.00 80.44 94 GLY A O 1
ATOM 789 N N . LEU A 1 95 ? 1.354 14.219 -10.904 1.00 77.88 95 LEU A N 1
ATOM 790 C CA . LEU A 1 95 ? 1.757 14.700 -9.579 1.00 77.88 95 LEU A CA 1
ATOM 791 C C . LEU A 1 95 ? 3.122 14.149 -9.173 1.00 77.88 95 LEU A C 1
ATOM 793 O O . LEU A 1 95 ? 3.388 12.953 -9.336 1.00 77.88 95 LEU A O 1
ATOM 797 N N . ASP A 1 96 ? 3.919 15.000 -8.533 1.00 74.25 96 ASP A N 1
ATOM 798 C CA . ASP A 1 96 ? 5.150 14.596 -7.863 1.00 74.25 96 ASP A CA 1
ATOM 799 C C . ASP A 1 96 ? 4.862 13.808 -6.583 1.00 74.25 96 ASP A C 1
ATOM 801 O O . ASP A 1 96 ? 3.830 13.979 -5.928 1.00 74.25 96 ASP A O 1
ATOM 805 N N . PHE A 1 97 ? 5.809 12.959 -6.167 1.00 69.25 97 PHE A N 1
ATOM 806 C CA . PHE A 1 97 ? 5.657 12.141 -4.958 1.00 69.25 97 PHE A CA 1
ATOM 807 C C . PHE A 1 97 ? 5.385 12.990 -3.708 1.00 69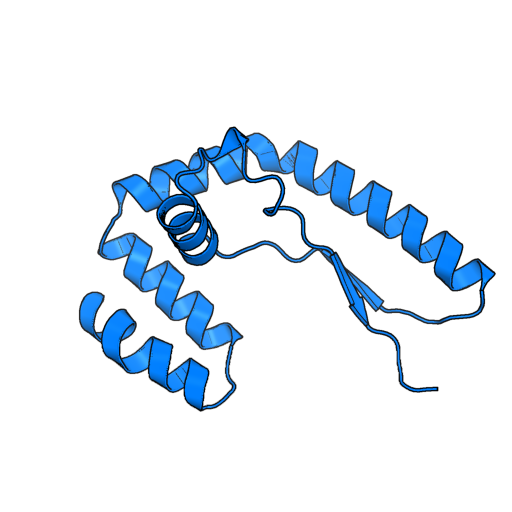.25 97 PHE A C 1
ATOM 809 O O . PHE A 1 97 ? 4.614 12.596 -2.831 1.00 69.25 97 PHE A O 1
ATOM 816 N N . SER A 1 98 ? 5.982 14.183 -3.642 1.00 66.56 98 SER A N 1
ATOM 817 C CA . SER A 1 98 ? 5.779 15.141 -2.555 1.00 66.56 98 SER A CA 1
ATOM 818 C C . SER A 1 98 ? 4.315 15.565 -2.405 1.00 66.56 98 SER A C 1
ATOM 820 O O . SER A 1 98 ? 3.879 15.782 -1.274 1.00 66.56 98 SER A O 1
ATOM 822 N N . GLN A 1 99 ? 3.570 15.604 -3.513 1.00 64.06 99 GLN A N 1
ATOM 823 C CA . GLN A 1 99 ? 2.163 15.997 -3.608 1.00 64.06 99 GLN A CA 1
ATOM 824 C C . GLN A 1 99 ? 1.200 14.817 -3.402 1.00 64.06 99 GLN A C 1
ATOM 826 O O . GLN A 1 99 ? -0.019 15.001 -3.343 1.00 64.06 99 GLN A O 1
ATOM 831 N N . ILE A 1 100 ? 1.708 13.588 -3.261 1.00 65.69 100 ILE A N 1
ATOM 832 C CA . ILE A 1 100 ? 0.881 12.436 -2.901 1.00 65.69 100 ILE A CA 1
ATOM 833 C C . ILE A 1 100 ? 0.656 12.444 -1.388 1.00 65.69 100 ILE A C 1
ATOM 835 O O . ILE A 1 100 ? 1.253 11.687 -0.625 1.00 65.69 100 ILE A O 1
ATOM 839 N N . TYR A 1 101 ? -0.286 13.271 -0.946 1.00 56.56 101 TYR A N 1
ATOM 840 C CA . TYR A 1 101 ? -0.831 13.206 0.416 1.00 56.56 101 TYR A CA 1
ATOM 841 C C . TYR A 1 101 ? -1.550 11.873 0.688 1.00 56.56 101 TYR A C 1
ATOM 843 O O . TYR A 1 101 ? -1.660 11.416 1.821 1.00 56.56 101 TYR A O 1
ATOM 851 N N . ASP A 1 102 ? -1.974 11.202 -0.383 1.00 59.22 102 ASP A N 1
ATOM 852 C CA . ASP A 1 102 ? -2.802 9.999 -0.369 1.00 59.22 102 ASP A CA 1
ATOM 853 C C . ASP A 1 102 ? -2.005 8.691 -0.172 1.00 59.22 102 ASP A C 1
ATOM 855 O O . ASP A 1 102 ? -2.487 7.614 -0.505 1.00 59.22 102 ASP A O 1
ATOM 859 N N .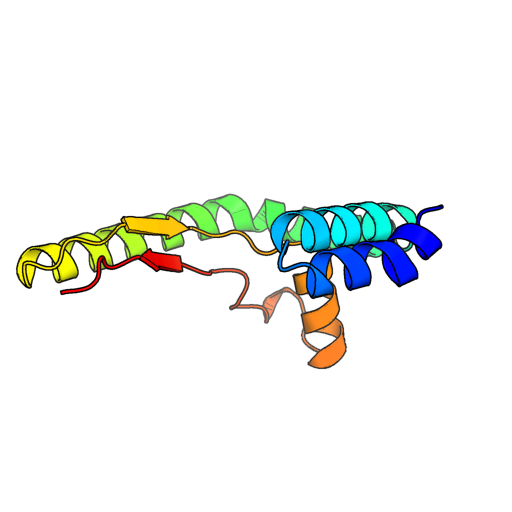 VAL A 1 103 ? -0.766 8.744 0.329 1.00 59.31 103 VAL A N 1
ATOM 860 C CA . VAL A 1 103 ? -0.063 7.543 0.840 1.00 59.31 103 VAL A CA 1
ATOM 861 C C . VAL A 1 103 ? -0.584 7.163 2.238 1.00 59.31 103 VAL A C 1
ATOM 863 O O . VAL A 1 103 ? -0.323 6.069 2.736 1.00 59.31 103 VAL A O 1
ATOM 866 N N . ARG A 1 104 ? -1.335 8.065 2.876 1.00 68.25 104 ARG A N 1
ATOM 867 C CA . ARG A 1 104 ? -1.902 7.910 4.214 1.00 68.25 104 ARG A CA 1
ATOM 868 C C . ARG A 1 104 ? -3.347 7.436 4.063 1.00 68.25 104 ARG A C 1
ATOM 870 O O . ARG A 1 104 ? -4.191 8.203 3.617 1.00 68.25 104 ARG A O 1
ATOM 877 N N . ALA A 1 105 ? -3.615 6.170 4.373 1.00 69.44 105 ALA A N 1
ATOM 878 C CA . ALA A 1 105 ? -4.962 5.611 4.362 1.00 69.44 105 ALA A CA 1
ATOM 879 C C . ALA A 1 105 ? -5.224 4.883 5.683 1.00 69.44 105 ALA A C 1
ATOM 881 O O . ALA A 1 105 ? -4.433 4.033 6.097 1.00 69.44 105 ALA A O 1
ATOM 882 N N . VAL A 1 106 ? -6.340 5.222 6.321 1.00 78.81 106 VAL A N 1
ATOM 883 C CA . VAL A 1 106 ? -6.861 4.537 7.506 1.00 78.81 106 VAL A CA 1
ATOM 884 C C . VAL A 1 106 ? -8.096 3.757 7.069 1.00 78.81 106 VAL A C 1
ATOM 886 O O . VAL A 1 106 ? -8.922 4.265 6.309 1.00 78.81 106 VAL A O 1
ATOM 889 N N . ARG A 1 107 ? -8.194 2.502 7.495 1.00 81.88 107 ARG A N 1
ATOM 890 C CA . ARG A 1 107 ? -9.354 1.640 7.290 1.00 81.88 107 ARG A CA 1
ATOM 891 C C . ARG A 1 107 ? -10.085 1.527 8.618 1.00 81.88 107 ARG A C 1
ATOM 893 O O . ARG A 1 107 ? -9.467 1.145 9.602 1.00 81.88 107 ARG A O 1
ATOM 900 N N . VAL A 1 108 ? -11.380 1.817 8.613 1.00 84.06 108 VAL A N 1
ATOM 901 C CA . VAL A 1 108 ? -12.268 1.641 9.766 1.00 84.06 108 VAL A CA 1
ATOM 902 C C . VAL A 1 108 ? -13.292 0.576 9.395 1.00 84.06 108 VAL A C 1
ATOM 904 O O . VAL A 1 108 ? -13.963 0.695 8.369 1.00 84.06 108 VAL A O 1
ATOM 907 N N . LEU A 1 109 ? -13.361 -0.492 10.181 1.00 83.44 109 LEU A N 1
ATOM 908 C CA . LEU A 1 109 ? -14.342 -1.560 10.049 1.00 83.44 109 LEU A CA 1
ATOM 909 C C . LEU A 1 109 ? -15.329 -1.452 11.200 1.00 83.44 109 LEU A C 1
ATOM 911 O O . LEU A 1 109 ? -14.949 -1.603 12.355 1.00 83.44 109 LEU A O 1
ATOM 915 N N . VAL A 1 110 ? -16.589 -1.203 10.872 1.00 84.56 110 VAL A N 1
ATOM 916 C CA . VAL A 1 110 ? -17.681 -1.15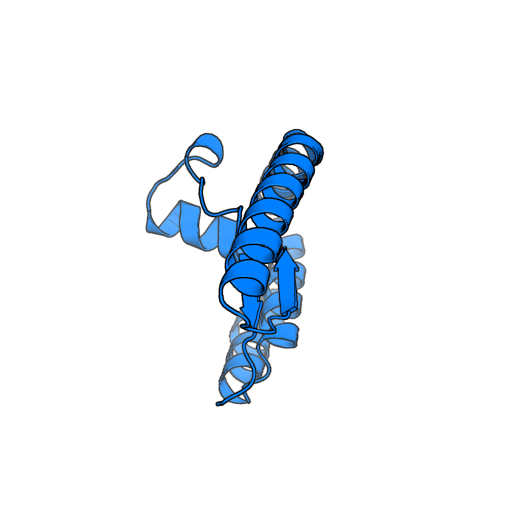5 11.844 1.00 84.56 110 VAL A CA 1
ATOM 917 C C . VAL A 1 110 ? -18.538 -2.404 11.611 1.00 84.56 110 VAL A C 1
ATOM 919 O O . VAL A 1 110 ? -18.890 -2.662 10.457 1.00 84.56 110 VAL A O 1
ATOM 922 N N . PRO A 1 111 ? -18.822 -3.219 12.642 1.00 78.44 111 PRO A N 1
ATOM 923 C CA . PRO A 1 111 ? -19.784 -4.304 12.521 1.00 78.44 111 PRO A CA 1
ATOM 924 C C . PRO A 1 111 ? -21.165 -3.718 12.204 1.00 78.44 111 PRO A C 1
ATOM 926 O O . PRO A 1 111 ? -21.500 -2.631 12.672 1.00 78.44 111 PRO A O 1
ATOM 929 N N . GLU A 1 112 ? -21.947 -4.416 11.382 1.00 73.50 112 GLU A N 1
ATOM 930 C CA . GLU A 1 112 ? -23.328 -4.013 11.101 1.00 73.50 112 GLU A CA 1
ATOM 931 C C . GLU A 1 112 ? -24.114 -3.898 12.420 1.00 73.50 112 GLU A C 1
ATOM 933 O O . GLU A 1 112 ? -23.966 -4.745 13.306 1.00 73.50 112 GLU A O 1
ATOM 938 N N . MET A 1 113 ? -24.883 -2.810 12.556 1.00 57.00 113 MET A N 1
ATOM 939 C CA . MET A 1 113 ? -25.838 -2.611 13.654 1.00 57.00 113 MET A CA 1
ATOM 940 C C . MET A 1 113 ? -27.073 -3.484 13.472 1.00 57.00 113 MET A C 1
ATOM 942 O O . MET A 1 113 ? -27.561 -3.563 12.322 1.00 57.00 113 MET A O 1
#

Radius of gyration: 16.9 Å; chains: 1; bounding box: 40×30×42 Å

Secondary structure (DSSP, 8-state):
-HHHIIIIIHHHHHHTT-HHHHHHHHHHHHHHHSHHHHHHHHHHHHHTHHHHHHHHHHHHHHHHHHHHHTT---EEEE-PPPHHHHHHHHHHHT--GGG-GGG--EEEE----

Sequence (113 aa):
VAREVFDIYAPLAHRLGIGHIKWELEDLSFRYLEPEQYKQIAKLLHERRLDRERFISDVMSQLDNELLATGVKADISGRAKHIYSIWRKMQRKGLDFSQIYDVRAVRVLVPEM

Foldseek 3Di:
DLVCLLPPVLVVCVVVVNNVSNLVSLLVSCCVVPVVLNVVLVVVCVVCVVVLVVVLVVVQVVVVVVCVVVVFDKDKDWDADRSSVLVVVCVVVVDDPVPCPVRTDMDIGTPDD